Protein AF-A0A822E3N7-F1 (afdb_monomer_lite)

Structure (mmCIF, N/CA/C/O backbone):
data_AF-A0A822E3N7-F1
#
_entry.id   AF-A0A822E3N7-F1
#
loop_
_atom_site.group_PDB
_atom_site.id
_atom_site.type_symbol
_atom_site.label_atom_id
_atom_site.label_alt_id
_atom_site.label_comp_id
_atom_site.label_asym_id
_atom_site.label_entity_id
_atom_site.label_seq_id
_atom_site.pdbx_PDB_ins_code
_atom_site.Cartn_x
_atom_site.Cartn_y
_atom_site.Cartn_z
_atom_site.occupancy
_atom_site.B_iso_or_equiv
_atom_site.auth_seq_id
_atom_site.auth_comp_id
_atom_site.auth_asym_id
_atom_site.auth_atom_id
_atom_site.pdbx_PDB_model_num
ATOM 1 N N . MET A 1 1 ? -18.835 -7.829 21.496 1.00 47.19 1 MET A N 1
ATOM 2 C CA . MET A 1 1 ? -18.380 -9.217 21.267 1.00 47.19 1 MET A CA 1
ATOM 3 C C . MET A 1 1 ? -18.560 -9.524 19.785 1.00 47.19 1 MET A C 1
ATOM 5 O O . MET A 1 1 ? -19.588 -10.049 19.388 1.00 47.19 1 MET A O 1
ATOM 9 N N . HIS A 1 2 ? -17.607 -9.108 18.957 1.00 63.06 2 HIS A N 1
ATOM 10 C CA . HIS A 1 2 ? -17.580 -9.373 17.518 1.00 63.06 2 HIS A CA 1
ATOM 11 C C . HIS A 1 2 ? -16.127 -9.760 17.222 1.00 63.06 2 HIS A C 1
ATOM 13 O O . HIS A 1 2 ? -15.244 -8.953 17.485 1.00 63.06 2 HIS A O 1
ATOM 19 N N . GLY A 1 3 ? -15.867 -11.016 16.844 1.00 74.50 3 GLY A N 1
ATOM 20 C CA . GLY A 1 3 ? -14.497 -11.544 16.696 1.00 74.50 3 GLY A CA 1
ATOM 21 C C . GLY A 1 3 ? -14.261 -12.966 17.223 1.00 74.50 3 GLY A C 1
ATOM 22 O O . GLY A 1 3 ? -13.154 -13.473 17.106 1.00 74.50 3 GLY A O 1
ATOM 23 N N . ASN A 1 4 ? -15.277 -13.626 17.789 1.00 89.94 4 ASN A N 1
ATOM 24 C CA . ASN A 1 4 ? -15.126 -14.980 18.349 1.00 89.94 4 ASN A CA 1
ATOM 25 C C . ASN A 1 4 ? -15.129 -16.087 17.281 1.00 89.94 4 ASN A C 1
ATOM 27 O O . ASN A 1 4 ? -14.722 -17.208 17.565 1.00 89.94 4 ASN A O 1
ATOM 31 N N . ASP A 1 5 ? -15.621 -15.782 16.081 1.00 93.25 5 ASP A N 1
ATOM 32 C CA . ASP A 1 5 ? -15.658 -16.703 14.950 1.00 93.25 5 ASP A CA 1
ATOM 33 C C . ASP A 1 5 ? -14.999 -16.032 13.733 1.00 93.25 5 ASP A C 1
ATOM 35 O O . ASP A 1 5 ? -15.631 -15.187 13.091 1.00 93.25 5 ASP A O 1
ATOM 39 N N . PRO A 1 6 ? -13.734 -16.370 13.418 1.00 91.75 6 PRO A N 1
ATOM 40 C CA . PRO A 1 6 ? -13.007 -15.777 12.299 1.00 91.75 6 PRO A CA 1
ATOM 41 C C . PRO A 1 6 ? -13.493 -16.282 10.933 1.00 91.75 6 PRO A C 1
ATOM 43 O O . PRO A 1 6 ? -13.055 -15.765 9.909 1.00 91.75 6 PRO A O 1
ATOM 46 N N . THR A 1 7 ? -14.385 -17.281 10.887 1.00 94.38 7 THR A N 1
ATOM 47 C CA . THR A 1 7 ? -14.939 -17.801 9.626 1.00 94.38 7 THR A CA 1
ATOM 48 C C . THR A 1 7 ? -16.091 -16.949 9.091 1.00 94.38 7 THR A C 1
ATOM 50 O O . THR A 1 7 ? -16.448 -17.048 7.916 1.00 94.38 7 THR A O 1
ATOM 53 N N . LYS A 1 8 ? -16.656 -16.066 9.926 1.00 93.81 8 LYS A N 1
ATOM 54 C CA . LYS A 1 8 ? -17.742 -15.161 9.549 1.00 93.81 8 LYS A CA 1
ATOM 55 C C . LYS A 1 8 ? -17.206 -13.775 9.190 1.00 93.81 8 LYS A C 1
ATOM 57 O O . LYS A 1 8 ? -16.750 -13.028 10.052 1.00 93.81 8 LYS A O 1
ATOM 62 N N . ILE A 1 9 ? -17.357 -13.387 7.925 1.00 90.81 9 ILE A N 1
ATOM 63 C CA . ILE A 1 9 ? -17.064 -12.024 7.463 1.00 90.81 9 ILE A CA 1
ATOM 64 C C . ILE A 1 9 ? -18.161 -11.082 7.978 1.00 90.81 9 ILE A C 1
ATOM 66 O O . ILE A 1 9 ? -19.340 -11.281 7.688 1.00 90.81 9 ILE A O 1
ATOM 70 N N . LEU A 1 10 ? -17.774 -10.068 8.755 1.00 90.50 10 LEU A N 1
ATOM 71 C CA . LEU A 1 10 ? -18.691 -9.040 9.270 1.00 90.50 10 LEU A CA 1
ATOM 72 C C . LEU A 1 10 ? -18.714 -7.787 8.394 1.00 90.50 10 LEU A C 1
ATOM 74 O O . LEU A 1 10 ? -19.760 -7.167 8.238 1.00 90.50 10 LEU A O 1
ATOM 78 N N . ALA A 1 11 ? -17.561 -7.435 7.833 1.00 88.12 11 ALA A N 1
ATOM 79 C CA . ALA A 1 11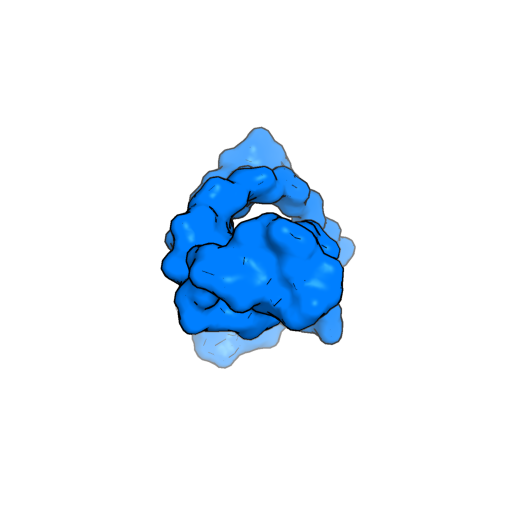 ? -17.373 -6.314 6.929 1.00 88.12 11 ALA A CA 1
ATOM 80 C C . ALA A 1 11 ? -16.180 -6.610 6.013 1.00 88.12 11 ALA A C 1
ATOM 82 O O . ALA A 1 11 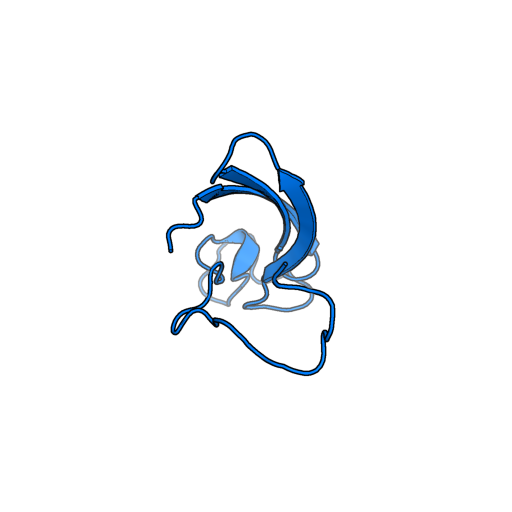? -15.271 -7.361 6.382 1.00 88.12 11 ALA A O 1
ATOM 83 N N . ARG A 1 12 ? -16.193 -6.026 4.818 1.00 89.88 12 ARG A N 1
ATOM 84 C CA . ARG A 1 12 ? -15.103 -6.073 3.844 1.00 89.88 12 ARG A CA 1
ATOM 85 C C . ARG A 1 12 ? -15.150 -4.778 3.041 1.00 89.88 12 ARG A C 1
ATOM 87 O O . ARG A 1 12 ? -16.231 -4.376 2.635 1.00 89.88 12 ARG A O 1
ATOM 94 N N . SER A 1 13 ? -13.997 -4.155 2.816 1.00 89.25 13 SER A N 1
ATOM 95 C CA . SER A 1 13 ? -13.910 -3.004 1.914 1.00 89.25 13 SER A CA 1
ATOM 96 C C . SER A 1 13 ? -14.219 -3.429 0.476 1.00 89.25 13 SER A C 1
ATOM 98 O O . SER A 1 13 ? -13.698 -4.449 0.012 1.00 89.25 13 SER A O 1
ATOM 100 N N . ASP A 1 14 ? -15.018 -2.632 -0.233 1.00 92.44 14 ASP A N 1
ATOM 101 C CA . ASP A 1 14 ? -15.309 -2.836 -1.659 1.00 92.44 14 ASP A CA 1
ATOM 102 C C . ASP A 1 14 ? -14.117 -2.468 -2.556 1.00 92.44 14 ASP A C 1
ATOM 104 O O . ASP A 1 14 ? -14.049 -2.903 -3.705 1.00 92.44 14 ASP A O 1
ATOM 108 N N . GLN A 1 15 ? -13.174 -1.674 -2.036 1.00 92.06 15 GLN A N 1
ATOM 109 C CA . GLN A 1 15 ? -11.980 -1.214 -2.747 1.00 92.06 15 GLN A CA 1
ATOM 110 C C . GLN A 1 15 ? -10.690 -1.604 -2.008 1.00 92.06 15 GLN A C 1
ATOM 112 O O . GLN A 1 15 ? -10.704 -1.764 -0.780 1.00 92.06 15 GLN A O 1
ATOM 117 N N . PRO A 1 16 ? -9.558 -1.755 -2.721 1.00 91.62 16 PRO A N 1
ATOM 118 C CA . PRO A 1 16 ? -8.265 -1.972 -2.084 1.00 91.62 16 PRO A CA 1
ATOM 119 C C . PRO A 1 16 ? -7.902 -0.792 -1.177 1.00 91.62 16 PRO A C 1
ATOM 121 O O . PRO A 1 16 ? -8.116 0.360 -1.536 1.00 91.62 16 PRO A O 1
ATOM 124 N N . ILE A 1 17 ? -7.298 -1.084 -0.025 1.00 90.25 17 ILE A N 1
ATOM 125 C CA . ILE A 1 17 ? -6.760 -0.054 0.881 1.00 90.25 17 ILE A CA 1
ATOM 126 C C . ILE A 1 17 ? -5.442 0.526 0.335 1.00 90.25 17 ILE A C 1
ATOM 128 O O . ILE A 1 17 ? -5.104 1.672 0.613 1.00 90.25 17 ILE A O 1
ATOM 132 N N . LEU A 1 18 ? -4.696 -0.268 -0.440 1.00 92.88 18 LEU A N 1
ATOM 133 C CA . LEU A 1 18 ? -3.427 0.111 -1.056 1.00 92.88 18 LEU A CA 1
ATOM 134 C C . LEU A 1 18 ? -3.349 -0.483 -2.466 1.00 92.88 18 LEU A C 1
ATOM 136 O O . LEU A 1 18 ? -3.794 -1.611 -2.689 1.00 92.88 18 LEU A O 1
ATOM 140 N N . SER A 1 19 ? -2.795 0.275 -3.409 1.00 96.19 19 SER A N 1
ATOM 141 C CA . SER A 1 19 ? -2.504 -0.146 -4.784 1.00 96.19 19 SER A CA 1
ATOM 142 C C . SER A 1 19 ? -1.184 0.485 -5.250 1.00 96.19 19 SER A C 1
ATOM 144 O O . SER A 1 19 ? -0.786 1.494 -4.676 1.00 96.19 19 SER A O 1
ATOM 146 N N . PRO A 1 20 ? -0.505 -0.066 -6.273 1.00 97.44 20 PRO A N 1
ATOM 147 C CA . PRO A 1 20 ? 0.706 0.542 -6.823 1.00 97.44 20 PRO A CA 1
ATOM 148 C C . PRO A 1 20 ? 0.416 1.870 -7.541 1.00 97.44 20 PRO A C 1
ATOM 150 O O . PRO A 1 20 ? -0.252 1.915 -8.580 1.00 97.44 20 PRO A O 1
ATOM 153 N N . GLU A 1 21 ? 0.970 2.963 -7.033 1.00 96.56 21 GLU A N 1
ATOM 154 C CA . GLU A 1 21 ? 0.781 4.315 -7.562 1.00 96.56 21 GLU A CA 1
ATOM 155 C C . GLU A 1 21 ? 2.102 5.022 -7.846 1.00 96.56 21 GLU A C 1
ATOM 157 O O . GLU A 1 21 ? 2.245 5.693 -8.873 1.00 96.56 21 GLU A O 1
ATOM 162 N N . LEU A 1 22 ? 3.070 4.858 -6.952 1.00 96.88 22 LEU A N 1
ATOM 163 C CA . LEU A 1 22 ? 4.368 5.499 -7.033 1.00 96.88 22 LEU A CA 1
ATOM 164 C C . LEU A 1 22 ? 5.296 4.740 -7.982 1.00 96.88 22 LEU A C 1
ATOM 166 O O . LEU A 1 22 ? 5.189 3.534 -8.194 1.00 96.88 22 LEU A O 1
ATOM 170 N N . ASP A 1 23 ? 6.269 5.462 -8.530 1.00 97.50 23 ASP A N 1
ATOM 171 C CA . ASP A 1 23 ? 7.233 4.941 -9.506 1.00 97.50 23 ASP A CA 1
ATOM 172 C C . ASP A 1 23 ? 7.953 3.663 -9.018 1.00 97.50 23 ASP A C 1
ATOM 174 O O . ASP A 1 23 ? 8.134 2.703 -9.763 1.00 97.50 23 ASP A O 1
ATOM 178 N N . TRP A 1 24 ? 8.285 3.621 -7.727 1.00 97.00 24 TRP A N 1
ATOM 179 C CA . TRP A 1 24 ? 8.962 2.501 -7.068 1.00 97.00 24 TRP A CA 1
ATOM 180 C C . TRP A 1 24 ? 8.024 1.372 -6.603 1.00 97.00 24 TRP A C 1
ATOM 182 O O . TRP A 1 24 ? 8.506 0.344 -6.138 1.00 97.00 24 TRP A O 1
ATOM 192 N N . GLU A 1 25 ? 6.707 1.554 -6.714 1.00 97.88 25 GLU A N 1
ATOM 193 C CA . GLU A 1 25 ? 5.683 0.522 -6.474 1.00 97.88 25 GLU A CA 1
ATOM 194 C C . GLU A 1 25 ? 5.225 -0.123 -7.788 1.00 97.88 25 GLU A C 1
ATOM 196 O O . GLU A 1 25 ? 4.876 -1.303 -7.833 1.00 97.88 25 GLU A O 1
ATOM 201 N N . ARG A 1 26 ? 5.215 0.666 -8.870 1.00 98.25 26 ARG A N 1
ATOM 202 C CA . ARG A 1 26 ? 4.867 0.206 -10.216 1.00 98.25 26 ARG A CA 1
ATOM 203 C C . ARG A 1 26 ? 6.025 -0.516 -10.885 1.00 98.25 26 ARG A C 1
ATOM 205 O O . ARG 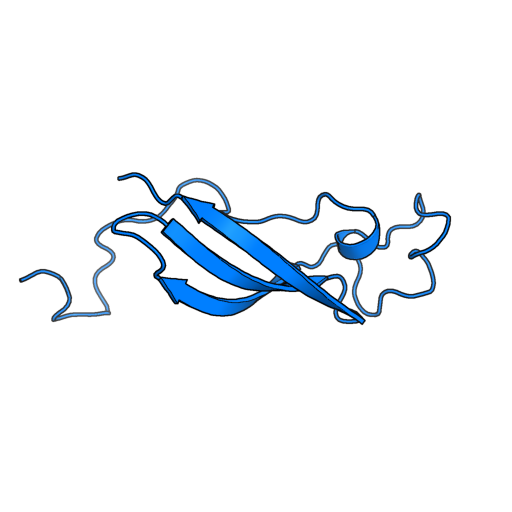A 1 26 ? 5.830 -1.606 -11.414 1.00 98.25 26 ARG A O 1
ATOM 212 N N . CYS A 1 27 ? 7.218 0.085 -10.867 1.00 97.31 27 CYS A N 1
ATOM 213 C CA . CYS A 1 27 ? 8.417 -0.414 -11.555 1.00 97.31 27 CYS A CA 1
ATOM 214 C C . CYS A 1 27 ? 8.148 -0.870 -12.996 1.00 97.31 27 CYS A C 1
ATOM 216 O O . CYS A 1 27 ? 8.718 -1.853 -13.467 1.00 97.31 27 CYS A O 1
ATOM 218 N N . ASP A 1 28 ? 7.233 -0.188 -13.680 1.00 96.25 28 ASP A N 1
ATOM 219 C CA . ASP A 1 28 ? 6.850 -0.530 -15.040 1.00 96.25 28 ASP A CA 1
ATOM 220 C C . ASP A 1 28 ? 7.809 0.103 -16.061 1.00 96.25 28 ASP A C 1
ATOM 222 O O . ASP A 1 28 ? 8.722 0.860 -15.724 1.00 96.25 28 ASP A O 1
ATOM 226 N N . LEU A 1 29 ? 7.588 -0.197 -17.341 1.00 96.44 29 LEU A N 1
ATOM 227 C CA . LEU A 1 29 ? 8.428 0.282 -18.443 1.00 96.44 29 LEU A CA 1
ATOM 228 C C . LEU A 1 29 ? 8.355 1.803 -18.669 1.00 96.44 29 LEU A C 1
ATOM 230 O O . LEU A 1 29 ? 9.121 2.331 -19.473 1.00 96.44 29 LEU A O 1
ATOM 234 N N . THR A 1 30 ? 7.439 2.512 -18.002 1.00 95.81 30 THR A N 1
ATOM 235 C CA . THR A 1 30 ? 7.364 3.979 -18.054 1.00 95.81 30 THR A CA 1
ATOM 236 C C . THR A 1 30 ? 8.322 4.636 -17.062 1.00 95.81 30 THR A C 1
ATOM 238 O O . THR A 1 30 ? 8.651 5.815 -17.206 1.00 95.81 30 THR A O 1
ATOM 241 N N . SER A 1 31 ? 8.821 3.867 -16.090 1.00 96.56 31 SER A N 1
ATOM 242 C CA . SER A 1 31 ? 9.792 4.329 -15.111 1.00 96.56 31 SER A CA 1
ATOM 243 C C . SER A 1 31 ? 11.181 4.507 -15.723 1.00 96.56 31 SER A C 1
ATOM 245 O O . SER A 1 31 ? 11.768 3.576 -16.270 1.00 96.56 31 SER A O 1
ATOM 247 N N . ASN A 1 32 ? 11.783 5.682 -15.540 1.00 95.25 32 ASN A N 1
ATOM 248 C CA . ASN A 1 32 ? 13.177 5.929 -15.928 1.00 95.25 32 ASN A CA 1
ATOM 249 C C . ASN A 1 32 ? 14.199 5.420 -14.895 1.00 95.25 32 ASN A C 1
ATOM 251 O O . ASN A 1 32 ? 15.407 5.509 -15.126 1.00 95.25 32 ASN A O 1
ATOM 255 N N . ARG A 1 33 ? 13.731 4.930 -13.741 1.00 95.88 33 ARG A N 1
ATOM 256 C CA . ARG A 1 33 ? 14.586 4.536 -12.618 1.00 95.88 33 ARG A CA 1
ATOM 257 C C . ARG A 1 33 ? 14.328 3.114 -12.144 1.00 95.88 33 ARG A C 1
ATOM 259 O O . ARG A 1 33 ? 15.291 2.425 -11.812 1.00 95.88 33 ARG A O 1
ATOM 266 N N . TRP A 1 34 ? 13.069 2.700 -12.071 1.00 97.44 34 TRP A N 1
ATOM 267 C CA . TRP A 1 34 ? 12.648 1.460 -11.424 1.00 97.44 34 TRP A CA 1
ATOM 268 C C . TRP A 1 34 ? 12.307 0.324 -12.387 1.00 97.44 34 TRP A C 1
ATOM 270 O O . TRP A 1 34 ? 12.262 -0.814 -11.927 1.00 97.44 34 TRP A O 1
ATOM 280 N N . ALA A 1 35 ? 12.185 0.588 -13.695 1.00 96.75 35 ALA A N 1
ATOM 281 C CA . ALA A 1 35 ? 11.873 -0.425 -14.714 1.00 96.75 35 ALA A CA 1
ATOM 282 C C . ALA A 1 35 ? 12.804 -1.653 -14.674 1.00 96.75 35 ALA A C 1
ATOM 284 O O . ALA A 1 35 ? 12.364 -2.774 -14.896 1.00 96.75 35 ALA A O 1
ATOM 285 N N . GLU A 1 36 ? 14.086 -1.452 -14.354 1.00 96.88 36 GLU A N 1
ATOM 286 C CA . GLU A 1 36 ? 15.094 -2.523 -14.251 1.00 96.88 36 GLU A CA 1
ATOM 287 C C . GLU A 1 36 ? 15.488 -2.849 -12.797 1.00 96.88 36 GLU A C 1
ATOM 289 O O . GLU A 1 36 ? 16.413 -3.624 -12.560 1.00 96.88 36 GLU A O 1
ATOM 294 N N . ARG A 1 37 ? 14.840 -2.223 -11.803 1.00 96.69 37 ARG A N 1
ATOM 295 C CA . ARG A 1 37 ? 15.180 -2.376 -10.373 1.00 96.69 37 ARG A CA 1
ATOM 296 C C . ARG A 1 37 ? 14.115 -3.099 -9.558 1.00 96.69 37 ARG A C 1
ATOM 298 O O . ARG A 1 37 ? 14.435 -3.576 -8.474 1.00 96.69 37 ARG A O 1
ATOM 305 N N . GLY A 1 38 ? 12.874 -3.143 -10.038 1.00 96.25 38 GLY A N 1
ATOM 306 C CA . GLY A 1 38 ? 11.824 -3.968 -9.447 1.00 96.25 38 GLY A CA 1
ATOM 307 C C . GLY A 1 38 ? 12.035 -5.443 -9.781 1.00 96.25 38 GLY A C 1
ATOM 308 O O . GLY A 1 38 ? 12.435 -5.772 -10.895 1.00 96.25 38 GLY A O 1
ATOM 309 N N . LEU A 1 39 ? 11.754 -6.332 -8.829 1.00 97.50 39 LEU A N 1
ATOM 310 C CA . LEU A 1 39 ? 11.753 -7.778 -9.070 1.00 97.50 39 LEU A CA 1
ATOM 311 C C . LEU A 1 39 ? 10.378 -8.257 -9.555 1.00 97.50 39 LEU A C 1
ATOM 313 O O . LEU A 1 39 ? 10.304 -9.169 -10.378 1.00 97.50 39 LEU A O 1
ATOM 317 N N . THR A 1 40 ? 9.312 -7.582 -9.113 1.00 97.19 40 THR A N 1
ATOM 318 C CA . THR A 1 40 ? 7.927 -7.895 -9.487 1.00 97.19 40 THR A CA 1
ATOM 319 C C . THR A 1 40 ? 7.140 -6.602 -9.757 1.00 97.19 40 THR A C 1
ATOM 321 O O . THR A 1 40 ? 6.651 -5.989 -8.814 1.00 97.19 40 THR A O 1
ATOM 324 N N . PRO A 1 41 ? 7.013 -6.129 -11.013 1.00 97.00 41 PRO A N 1
ATOM 325 C CA . PRO A 1 41 ? 6.282 -4.896 -11.321 1.00 97.00 41 PRO A CA 1
ATOM 326 C C . PRO A 1 41 ? 4.812 -4.939 -10.881 1.00 97.00 41 PRO A C 1
ATOM 328 O O . PRO A 1 41 ? 4.188 -5.999 -10.890 1.00 97.00 41 PRO A O 1
ATOM 331 N N . GLN A 1 42 ? 4.243 -3.769 -10.580 1.00 97.31 42 GLN A N 1
ATOM 332 C CA . GLN A 1 42 ? 2.842 -3.579 -10.184 1.00 97.31 42 GLN A CA 1
ATOM 333 C C . GLN A 1 42 ? 2.463 -4.307 -8.884 1.00 97.31 42 GLN A C 1
ATOM 335 O O . GLN A 1 42 ? 1.336 -4.792 -8.747 1.00 97.31 42 GLN A O 1
ATOM 340 N N . VAL A 1 43 ? 3.383 -4.371 -7.917 1.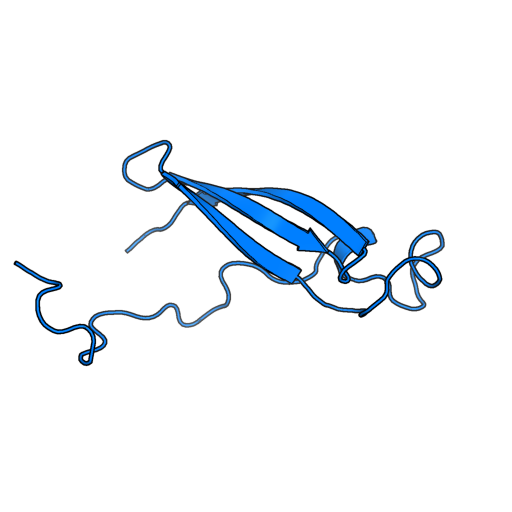00 97.62 43 VAL A N 1
ATOM 341 C CA . VAL A 1 43 ? 3.150 -5.032 -6.627 1.00 97.62 43 VAL A CA 1
ATOM 342 C C . VAL A 1 43 ? 3.387 -4.079 -5.468 1.00 97.62 43 VAL A C 1
ATOM 344 O O . VAL A 1 43 ? 4.455 -3.484 -5.326 1.00 97.62 43 VAL A O 1
ATOM 347 N N . VAL A 1 44 ? 2.383 -4.030 -4.595 1.00 98.12 44 VAL A N 1
ATOM 348 C CA . VAL A 1 44 ? 2.514 -3.591 -3.209 1.00 98.12 44 VAL A CA 1
ATOM 349 C C . VAL A 1 44 ? 2.120 -4.747 -2.298 1.00 98.12 44 VAL A C 1
ATOM 351 O O . VAL A 1 44 ? 1.096 -5.394 -2.527 1.00 98.12 44 VAL A O 1
ATOM 354 N N . PHE A 1 45 ? 2.923 -5.024 -1.274 1.00 97.75 45 PHE A N 1
ATOM 355 C CA . PHE A 1 45 ? 2.674 -6.143 -0.363 1.00 97.75 45 PHE A CA 1
ATOM 356 C C . PHE A 1 45 ? 2.824 -5.710 1.092 1.00 97.75 45 PHE A C 1
ATOM 358 O O . PHE A 1 45 ? 3.909 -5.327 1.518 1.00 97.75 45 PHE A O 1
ATOM 365 N N . VAL A 1 46 ? 1.733 -5.742 1.860 1.00 97.31 46 VAL A N 1
ATOM 366 C CA . VAL A 1 46 ? 1.739 -5.338 3.273 1.00 97.31 46 VAL A CA 1
ATOM 367 C C . VAL A 1 46 ? 2.407 -6.415 4.127 1.00 97.31 46 VAL A C 1
ATOM 369 O O . VAL A 1 46 ? 1.929 -7.544 4.187 1.00 97.31 46 VAL A O 1
ATOM 372 N N . GLU A 1 47 ? 3.463 -6.032 4.842 1.00 97.38 47 GLU A N 1
ATOM 373 C CA . GLU A 1 47 ? 4.240 -6.913 5.729 1.00 97.38 47 GLU A CA 1
ATOM 374 C C . GLU A 1 47 ? 3.776 -6.830 7.183 1.00 97.38 47 GLU A C 1
ATOM 376 O O . GLU A 1 47 ? 3.869 -7.783 7.957 1.00 97.38 47 GLU A O 1
ATOM 381 N N . GLY A 1 48 ? 3.272 -5.666 7.585 1.00 96.75 48 GLY A N 1
ATOM 382 C CA . GLY A 1 48 ? 2.828 -5.451 8.949 1.00 96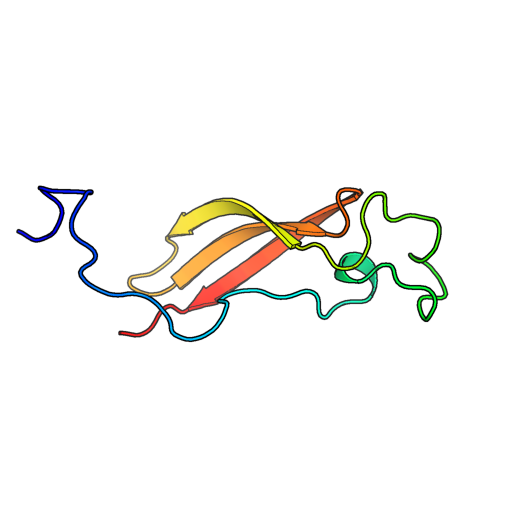.75 48 GLY A CA 1
ATOM 383 C C . GLY A 1 48 ? 2.212 -4.084 9.152 1.00 96.75 48 GLY A C 1
ATOM 384 O O . GLY A 1 48 ? 2.322 -3.184 8.318 1.00 96.75 48 GLY A O 1
ATOM 385 N N . TRP A 1 49 ? 1.564 -3.926 10.299 1.00 97.00 49 TRP A N 1
ATOM 386 C CA . TRP A 1 49 ? 0.925 -2.679 10.679 1.00 97.00 49 TRP A CA 1
ATOM 387 C C . TRP A 1 49 ? 1.014 -2.437 12.181 1.00 97.00 49 TRP A C 1
ATOM 389 O O . TRP A 1 49 ? 1.175 -3.359 12.982 1.00 97.00 49 TRP A O 1
ATOM 399 N N . LYS A 1 50 ? 0.890 -1.169 12.567 1.00 97.81 50 LYS A N 1
ATOM 400 C CA . LYS A 1 50 ? 0.761 -0.738 13.954 1.00 97.81 50 LYS A CA 1
ATOM 401 C C . LYS A 1 50 ? -0.314 0.329 14.054 1.00 97.81 50 LYS A C 1
ATOM 403 O O . LYS A 1 50 ? -0.236 1.348 13.379 1.00 97.81 50 LYS A O 1
ATOM 408 N N . GLN A 1 51 ? -1.281 0.109 14.935 1.00 96.75 51 GLN A N 1
ATOM 409 C CA . GLN A 1 51 ? -2.293 1.109 15.250 1.00 96.75 51 GLN A CA 1
ATOM 410 C C . GLN A 1 51 ? -1.651 2.307 15.970 1.00 96.75 51 GLN A C 1
ATOM 412 O O . GLN A 1 51 ? -0.899 2.128 16.934 1.00 96.75 51 GLN A O 1
ATOM 417 N N . THR A 1 52 ? -1.931 3.519 15.493 1.00 97.38 52 THR A N 1
ATOM 418 C CA . THR A 1 52 ? -1.417 4.790 16.037 1.00 97.38 52 THR A CA 1
ATOM 419 C C . THR A 1 52 ? -2.515 5.677 16.624 1.00 97.38 52 THR A C 1
ATOM 421 O O . THR A 1 52 ? -2.216 6.505 17.481 1.00 97.38 52 THR A O 1
ATOM 424 N N . SER A 1 53 ? -3.769 5.487 16.208 1.00 96.00 53 SER A N 1
ATOM 425 C CA . SER A 1 53 ? -4.978 6.116 16.765 1.00 96.00 53 SER A CA 1
ATOM 426 C C . SER A 1 53 ? -6.155 5.132 16.682 1.00 96.00 53 SER A C 1
ATOM 428 O O . SER A 1 53 ? -5.977 3.996 16.251 1.00 96.00 53 SER A O 1
ATOM 430 N N . ILE A 1 54 ? -7.362 5.539 17.080 1.00 93.94 54 ILE A N 1
ATOM 431 C CA . ILE A 1 54 ? -8.576 4.705 17.004 1.00 93.94 54 ILE A CA 1
ATOM 432 C C . ILE A 1 54 ? -8.786 4.150 15.585 1.00 93.94 54 ILE A C 1
ATOM 434 O O . ILE A 1 54 ? -9.075 2.968 15.432 1.00 93.94 54 ILE A O 1
ATOM 438 N N . ASP A 1 55 ? -8.569 4.981 14.572 1.00 93.50 55 ASP A N 1
ATOM 439 C CA . ASP A 1 55 ? -8.830 4.735 13.152 1.00 93.50 55 ASP A CA 1
ATOM 440 C C . ASP A 1 55 ? -7.571 4.812 12.273 1.00 93.50 55 ASP A C 1
ATOM 442 O O . ASP A 1 55 ? -7.659 4.620 11.065 1.00 93.50 55 ASP A O 1
ATOM 446 N N . GLN A 1 56 ? -6.395 5.067 12.856 1.00 95.88 56 GLN A N 1
ATOM 447 C CA . GLN A 1 56 ? -5.148 5.238 12.104 1.00 95.88 56 GLN A CA 1
ATOM 448 C C . GLN A 1 56 ? -4.150 4.116 12.347 1.00 95.88 56 GLN A C 1
ATOM 450 O O . GLN A 1 56 ? -3.922 3.683 13.482 1.00 95.88 56 GLN A O 1
ATOM 455 N N . PHE A 1 57 ? -3.494 3.712 11.264 1.00 96.75 57 PHE A N 1
ATOM 456 C CA . PHE A 1 57 ? -2.514 2.641 11.236 1.00 96.75 57 PHE A CA 1
ATOM 457 C C . PHE A 1 57 ? -1.290 3.060 10.423 1.00 96.75 57 PHE A C 1
ATOM 459 O O . PHE A 1 57 ? -1.409 3.550 9.303 1.00 96.75 57 PHE A O 1
ATOM 466 N N . THR A 1 58 ? -0.101 2.812 10.963 1.00 97.88 58 THR A N 1
ATOM 467 C CA . THR A 1 58 ? 1.136 2.790 10.179 1.00 97.88 58 THR A CA 1
ATOM 468 C C . THR A 1 58 ? 1.283 1.413 9.548 1.00 97.88 58 THR A C 1
ATOM 470 O O . THR A 1 58 ? 1.286 0.419 10.271 1.00 97.88 58 THR A O 1
ATOM 473 N N . LEU A 1 59 ? 1.444 1.347 8.230 1.00 97.31 59 LEU A N 1
ATOM 474 C CA . LEU A 1 59 ? 1.720 0.130 7.468 1.00 97.31 59 LEU A CA 1
ATOM 475 C C . LEU A 1 59 ? 3.160 0.132 6.965 1.00 97.31 59 LEU A C 1
ATOM 477 O O . LEU A 1 59 ? 3.626 1.135 6.428 1.00 97.31 59 LEU A O 1
ATOM 481 N N . TRP A 1 60 ? 3.822 -1.014 7.084 1.00 98.44 60 TRP A N 1
ATOM 482 C CA . TRP A 1 60 ? 5.056 -1.325 6.368 1.00 98.44 60 TRP A CA 1
ATOM 483 C C . TRP A 1 60 ? 4.709 -2.259 5.219 1.00 98.44 60 TRP A C 1
ATOM 485 O O . TRP A 1 60 ? 4.019 -3.261 5.415 1.00 98.44 60 TRP A O 1
ATOM 495 N N . TYR A 1 61 ? 5.170 -1.924 4.022 1.00 98.25 61 TYR A N 1
ATOM 496 C CA . TYR A 1 61 ? 4.869 -2.689 2.820 1.00 98.25 61 TYR A CA 1
ATOM 497 C C . TYR A 1 61 ? 6.053 -2.685 1.865 1.00 98.25 61 TYR A C 1
ATOM 499 O O . TYR A 1 61 ? 6.904 -1.798 1.926 1.00 98.25 61 TYR A O 1
ATOM 507 N N . GLN A 1 62 ? 6.112 -3.676 0.987 1.00 98.19 62 GLN A N 1
ATOM 508 C CA . GLN A 1 62 ? 7.080 -3.717 -0.098 1.00 98.19 62 GLN A CA 1
ATOM 509 C C . GLN A 1 62 ? 6.519 -3.091 -1.372 1.00 98.19 62 GLN A C 1
ATOM 511 O O . GLN A 1 62 ? 5.329 -3.229 -1.641 1.00 98.19 62 GLN A O 1
ATOM 516 N N . GLY A 1 63 ? 7.387 -2.441 -2.149 1.00 98.12 63 GLY A N 1
ATOM 517 C CA . GLY A 1 63 ? 7.151 -2.037 -3.534 1.00 98.12 63 GLY A CA 1
ATOM 518 C C . GLY A 1 63 ? 8.025 -2.861 -4.478 1.00 98.12 63 GLY A C 1
ATOM 519 O O . GLY A 1 63 ? 9.243 -2.952 -4.286 1.00 98.12 63 GLY A O 1
ATOM 520 N N . CYS A 1 64 ? 7.391 -3.483 -5.469 1.00 97.69 64 CYS A N 1
ATOM 5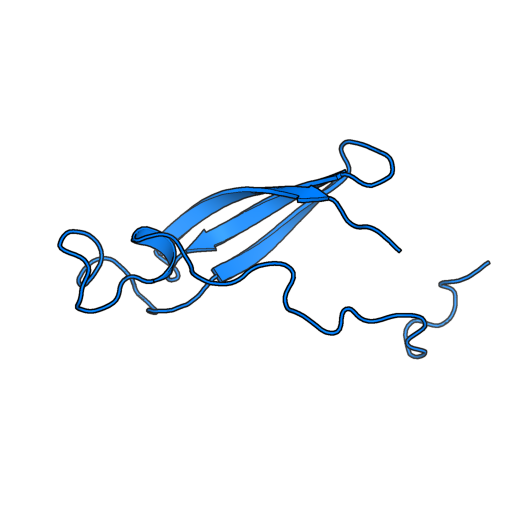21 C CA . CYS A 1 64 ? 8.009 -4.326 -6.494 1.00 97.69 64 CYS A CA 1
ATOM 522 C C . CYS A 1 64 ? 8.947 -5.441 -6.000 1.00 97.69 64 CYS A C 1
ATOM 524 O O . CYS A 1 64 ? 9.923 -5.760 -6.689 1.00 97.69 64 CYS A O 1
ATOM 526 N N . ASP A 1 65 ? 8.713 -5.981 -4.800 1.00 97.81 65 ASP A N 1
ATOM 527 C CA . ASP A 1 65 ? 9.609 -6.914 -4.093 1.00 97.81 65 ASP A CA 1
ATOM 528 C C . ASP A 1 65 ? 11.072 -6.421 -3.998 1.00 97.81 65 ASP A C 1
ATOM 530 O O . ASP A 1 65 ? 12.013 -7.212 -3.941 1.00 97.81 65 ASP A O 1
ATOM 534 N N . ALA A 1 66 ? 11.292 -5.102 -4.028 1.00 96.94 66 ALA A N 1
ATOM 535 C CA . ALA A 1 66 ? 12.628 -4.508 -4.130 1.00 96.94 66 ALA A CA 1
ATOM 536 C C . ALA A 1 66 ? 12.936 -3.496 -3.019 1.00 96.94 66 ALA A C 1
ATOM 538 O O . ALA A 1 66 ? 14.098 -3.316 -2.647 1.00 96.94 66 ALA A O 1
ATOM 539 N N . VAL A 1 67 ? 11.917 -2.816 -2.491 1.00 97.50 67 VAL A N 1
ATOM 540 C CA . VAL A 1 67 ? 12.070 -1.788 -1.453 1.00 97.50 67 VAL A CA 1
ATOM 541 C C . VAL A 1 67 ? 10.950 -1.839 -0.431 1.00 97.50 67 VAL A C 1
ATOM 543 O O . VAL A 1 67 ? 9.861 -2.313 -0.728 1.00 97.50 67 VAL A O 1
ATOM 546 N N . THR A 1 68 ? 11.201 -1.295 0.760 1.00 97.94 68 THR A N 1
ATOM 547 C CA . THR A 1 68 ? 10.191 -1.130 1.811 1.00 97.94 68 THR A CA 1
ATOM 548 C C . THR A 1 68 ? 9.737 0.324 1.895 1.00 97.94 68 THR A C 1
ATOM 550 O O . THR A 1 68 ? 10.558 1.230 2.045 1.00 97.94 68 THR A O 1
ATOM 553 N N . GLY A 1 69 ? 8.425 0.532 1.841 1.00 96.62 69 GLY A N 1
ATOM 554 C CA . GLY A 1 69 ? 7.746 1.791 2.111 1.00 96.62 69 GLY A CA 1
ATOM 555 C C . GLY A 1 69 ? 7.042 1.796 3.467 1.00 96.62 69 GLY A C 1
ATOM 556 O O . GLY A 1 69 ? 6.858 0.762 4.116 1.00 96.62 69 GLY A O 1
ATOM 557 N N . VAL A 1 70 ? 6.632 2.993 3.889 1.00 97.38 70 VAL A N 1
ATOM 558 C CA . VAL A 1 70 ? 5.790 3.204 5.070 1.00 97.38 70 VAL A CA 1
ATOM 559 C C . VAL A 1 70 ? 4.640 4.127 4.684 1.00 97.38 70 VAL A C 1
ATOM 561 O O . VAL A 1 70 ? 4.877 5.182 4.100 1.00 97.38 70 VAL A O 1
ATOM 564 N N . ALA A 1 71 ? 3.409 3.742 5.015 1.00 96.50 71 ALA A N 1
ATOM 565 C CA . ALA A 1 71 ? 2.211 4.550 4.789 1.00 96.50 71 ALA A CA 1
ATOM 566 C C . ALA A 1 71 ? 1.432 4.733 6.094 1.00 96.50 71 ALA A C 1
ATOM 568 O O . ALA A 1 71 ? 1.405 3.838 6.937 1.00 96.50 71 ALA A O 1
ATOM 569 N N . GLN A 1 72 ? 0.781 5.884 6.254 1.00 96.50 72 GLN A N 1
ATOM 570 C CA . GLN A 1 72 ? -0.301 6.036 7.224 1.00 96.50 72 GLN A CA 1
ATOM 571 C C . GLN A 1 72 ? -1.629 5.826 6.511 1.00 96.50 72 GLN A C 1
ATOM 573 O O . GLN A 1 72 ? -1.857 6.405 5.453 1.00 96.50 72 GLN A O 1
ATOM 578 N N . VAL A 1 73 ? -2.493 5.011 7.102 1.00 94.19 73 VAL A N 1
ATOM 579 C CA . VAL A 1 73 ? -3.826 4.715 6.583 1.00 94.19 73 VAL A CA 1
ATOM 580 C C . VAL A 1 73 ? -4.856 5.000 7.659 1.00 94.19 73 VAL A C 1
ATOM 582 O O . VAL A 1 73 ? -4.686 4.595 8.810 1.00 94.19 73 VAL A O 1
ATOM 585 N N . THR A 1 74 ? -5.930 5.668 7.252 1.00 92.69 74 THR A N 1
ATOM 586 C CA . THR A 1 74 ? -7.146 5.835 8.046 1.00 92.69 74 THR A CA 1
ATOM 587 C C . THR A 1 74 ? -8.174 4.806 7.583 1.00 92.69 74 THR A C 1
ATOM 589 O O . THR A 1 74 ? -8.387 4.652 6.381 1.00 92.69 74 THR A O 1
ATOM 592 N N . VAL A 1 75 ? -8.795 4.091 8.519 1.00 84.75 75 VAL A N 1
ATOM 593 C CA . VAL A 1 75 ? -9.865 3.125 8.245 1.00 84.75 75 VAL A CA 1
ATOM 594 C C . VAL A 1 75 ? -11.165 3.661 8.833 1.00 84.75 75 VAL A C 1
ATOM 596 O O . VAL A 1 75 ? -11.300 3.770 10.050 1.00 84.75 75 VAL A O 1
ATOM 599 N N . GLU A 1 76 ? -12.119 3.970 7.961 1.00 81.00 76 GLU A N 1
ATOM 600 C CA . GLU A 1 76 ? -13.466 4.416 8.324 1.00 81.00 76 GLU A CA 1
ATOM 601 C C . GLU A 1 76 ? -14.467 3.264 8.124 1.00 81.00 76 GLU A C 1
ATOM 603 O O . GLU A 1 76 ? -14.284 2.426 7.235 1.00 81.00 76 GLU A O 1
ATOM 608 N N . PHE A 1 77 ? -15.494 3.200 8.979 1.00 65.44 77 PHE A N 1
ATOM 609 C CA . PHE A 1 77 ? -16.576 2.207 8.930 1.00 65.44 77 PHE A CA 1
ATOM 610 C C . PHE A 1 77 ? -17.871 2.817 8.401 1.00 65.44 77 PHE A C 1
ATOM 612 O O . PHE A 1 77 ? -18.173 3.967 8.794 1.00 65.44 77 PHE A O 1
#

Radius of gyration: 15.46 Å; chains: 1; bounding box: 34×24×40 Å

pLDDT: mean 93.65, std 8.27, range [47.19, 98.44]

Sequence (77 aa):
MHGNDPTKILARSDQPILSPELDWERCDLTSNRWAERGLTPQVVFVEGWKQTSIDQFTLWYQGCDAVTGVAQVTVEF

Foldseek 3Di:
DPDPDPVDDPDDDPDDQDWQDDCQQQLPPVRPPRVVQACAGRDKAWPDWDDPDPFKIWTWIHRSVGDIDIDIGGHDD

Secondary structure (DSSP, 8-state):
---S-TTS-----SS-S----SHHHH--TT-SSSTTT-SSTT-EEEEEEEE-SSSEEEEEEEETTTEEEEEEEE---